Protein AF-A0AAN4U0Z6-F1 (afdb_monomer)

Structure (mmCIF, N/CA/C/O backbone):
data_AF-A0AAN4U0Z6-F1
#
_entry.id   AF-A0AAN4U0Z6-F1
#
loop_
_atom_site.group_PDB
_atom_site.id
_atom_site.type_symbol
_atom_site.label_atom_id
_atom_site.label_alt_id
_atom_site.label_comp_id
_atom_site.label_asym_id
_atom_site.label_entity_id
_atom_site.label_seq_id
_atom_site.pdbx_PDB_ins_code
_atom_site.Cartn_x
_atom_site.Cartn_y
_atom_site.Cartn_z
_atom_site.occupancy
_atom_site.B_iso_or_equiv
_atom_site.auth_seq_id
_atom_site.auth_comp_id
_atom_site.auth_asym_id
_atom_site.auth_atom_id
_atom_site.pdbx_PDB_model_num
ATOM 1 N N . MET A 1 1 ? -1.814 13.759 13.472 1.00 57.03 1 MET A N 1
ATOM 2 C CA . MET A 1 1 ? -1.436 12.543 14.227 1.00 57.03 1 MET A CA 1
ATOM 3 C C . MET A 1 1 ? -2.728 11.912 14.721 1.00 57.03 1 MET A C 1
ATOM 5 O O . MET A 1 1 ? -3.587 12.664 15.172 1.00 57.03 1 MET A O 1
ATOM 9 N N . GLY A 1 2 ? -2.897 10.598 14.562 1.00 64.56 2 GLY A N 1
ATOM 10 C CA . GLY A 1 2 ? -4.079 9.883 15.057 1.00 64.56 2 GLY A CA 1
ATOM 11 C C . GLY A 1 2 ? -4.127 9.801 16.592 1.00 64.56 2 GLY A C 1
ATOM 12 O O . GLY A 1 2 ? -3.166 10.199 17.256 1.00 64.56 2 GLY A O 1
ATOM 13 N N . PRO A 1 3 ? -5.240 9.318 17.169 1.00 73.44 3 PRO A N 1
ATOM 14 C CA . PRO A 1 3 ? -5.340 9.068 18.606 1.00 73.44 3 PRO A CA 1
ATOM 15 C C . PRO A 1 3 ? -4.351 7.982 19.054 1.00 73.44 3 PRO A C 1
ATOM 17 O O . PRO A 1 3 ? -4.085 7.039 18.312 1.00 73.44 3 PRO A O 1
ATOM 20 N N . THR A 1 4 ? -3.838 8.103 20.282 1.00 82.00 4 THR A N 1
ATOM 21 C CA . THR A 1 4 ? -3.070 7.044 20.950 1.00 82.00 4 THR A CA 1
ATOM 22 C C . THR A 1 4 ? -3.897 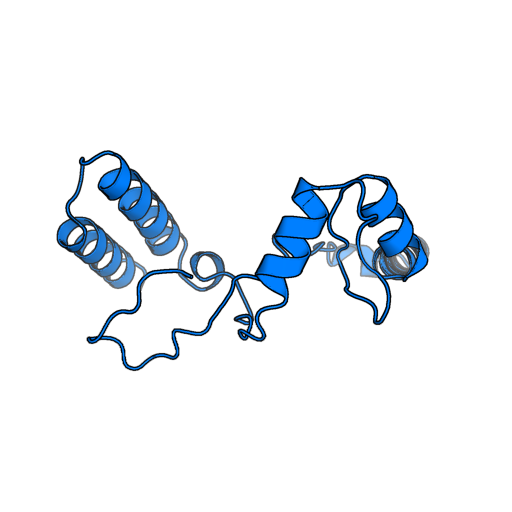6.409 22.064 1.00 82.00 4 THR A C 1
ATOM 24 O O . THR A 1 4 ? -4.575 7.085 22.841 1.00 82.00 4 THR A O 1
ATOM 27 N N . PHE A 1 5 ? -3.835 5.088 22.147 1.00 84.50 5 PHE A N 1
ATOM 28 C CA . PHE A 1 5 ? -4.621 4.245 23.033 1.00 84.50 5 PHE A CA 1
ATOM 29 C C . PHE A 1 5 ? -3.721 3.679 24.134 1.00 84.50 5 PHE A C 1
ATOM 31 O O . PHE A 1 5 ? -2.692 3.062 23.861 1.00 84.50 5 PHE A O 1
ATOM 38 N N . LYS A 1 6 ? -4.074 3.928 25.400 1.00 88.69 6 LYS A N 1
ATOM 39 C CA . LYS A 1 6 ? -3.244 3.552 26.564 1.00 88.69 6 LYS A CA 1
ATOM 40 C C . LYS A 1 6 ? -3.312 2.063 26.911 1.00 88.69 6 LYS A C 1
ATOM 42 O O . LYS A 1 6 ? -2.484 1.574 27.670 1.00 88.69 6 LYS A O 1
ATOM 47 N N . ASP A 1 7 ? -4.319 1.375 26.400 1.00 85.50 7 ASP A N 1
ATOM 48 C CA . ASP A 1 7 ? -4.609 -0.042 26.601 1.00 85.50 7 ASP A CA 1
ATOM 49 C C . ASP A 1 7 ? -3.948 -0.952 25.552 1.00 85.50 7 ASP A C 1
ATOM 51 O O . ASP A 1 7 ? -3.987 -2.174 25.689 1.00 85.50 7 ASP A O 1
ATOM 55 N N . SER A 1 8 ? -3.277 -0.383 24.545 1.00 83.38 8 SER A N 1
ATOM 56 C CA . SER A 1 8 ? -2.503 -1.144 23.563 1.00 83.38 8 SER A CA 1
ATOM 57 C C . SER A 1 8 ? -1.033 -1.273 23.965 1.00 83.38 8 SER A C 1
ATOM 59 O O . SER A 1 8 ? -0.387 -0.306 24.369 1.00 83.38 8 SER A O 1
ATOM 61 N N . LYS A 1 9 ? -0.488 -2.485 23.807 1.00 87.38 9 LYS A N 1
ATOM 62 C CA . LYS A 1 9 ? 0.954 -2.772 23.926 1.00 87.38 9 LYS A CA 1
ATOM 63 C C . LYS A 1 9 ? 1.690 -2.699 22.583 1.00 87.38 9 LYS A C 1
ATOM 65 O O . LYS A 1 9 ? 2.911 -2.827 22.567 1.00 87.38 9 LYS A O 1
ATOM 70 N N . ALA A 1 10 ? 0.959 -2.568 21.475 1.00 85.12 10 ALA A N 1
ATOM 71 C CA . ALA A 1 10 ? 1.543 -2.458 20.145 1.00 85.12 10 ALA A CA 1
ATOM 72 C C . ALA A 1 10 ? 2.105 -1.049 19.922 1.00 85.12 10 ALA A C 1
ATOM 74 O O . ALA A 1 10 ? 1.612 -0.083 20.512 1.00 85.12 10 ALA A O 1
ATOM 75 N N . ASP A 1 11 ? 3.114 -0.933 19.055 1.00 87.12 11 ASP A N 1
ATOM 76 C CA . ASP A 1 11 ? 3.556 0.381 18.598 1.00 87.12 11 ASP A CA 1
ATOM 77 C C . ASP A 1 11 ? 2.423 1.062 17.819 1.00 87.12 11 ASP A C 1
ATOM 79 O O . ASP A 1 11 ? 1.714 0.440 17.028 1.00 87.12 11 ASP A O 1
ATOM 83 N N . GLN A 1 12 ? 2.233 2.346 18.095 1.00 86.94 12 GLN A N 1
ATOM 84 C CA . GLN A 1 12 ? 1.195 3.189 17.511 1.00 86.94 12 GLN A CA 1
ATOM 85 C C . GLN A 1 12 ? 1.792 4.320 16.668 1.00 86.94 12 GLN A C 1
ATOM 87 O O . GLN A 1 12 ? 1.047 5.113 16.096 1.00 86.94 12 GLN A O 1
ATOM 92 N N . LYS A 1 13 ? 3.128 4.398 16.552 1.00 88.25 13 LYS A N 1
ATOM 93 C CA . LYS A 1 13 ? 3.829 5.271 15.600 1.00 88.25 13 LYS A CA 1
ATOM 94 C C . LYS A 1 13 ? 3.911 4.614 14.222 1.00 88.25 13 LYS A C 1
ATOM 96 O O . LYS A 1 13 ? 4.989 4.447 13.653 1.00 88.25 13 LYS A O 1
ATOM 101 N N . LEU A 1 14 ? 2.744 4.229 13.716 1.00 85.94 14 LEU A N 1
ATOM 102 C CA . LEU A 1 14 ? 2.577 3.547 12.444 1.00 85.94 14 LEU A CA 1
ATOM 103 C C . LEU A 1 14 ? 1.750 4.403 11.498 1.00 85.94 14 LEU A C 1
ATOM 105 O O . LEU A 1 14 ? 0.730 4.965 11.890 1.00 85.94 14 LEU A O 1
ATOM 109 N N . ASP A 1 15 ? 2.167 4.427 10.241 1.00 84.88 15 ASP A N 1
ATOM 110 C CA . ASP A 1 15 ? 1.447 5.067 9.154 1.00 84.88 15 ASP A CA 1
ATOM 111 C C . ASP A 1 15 ? 1.264 4.082 8.008 1.00 84.88 15 ASP A C 1
ATOM 113 O O . ASP A 1 15 ? 2.200 3.404 7.586 1.00 84.88 15 ASP A O 1
ATOM 117 N N . MET A 1 16 ? 0.065 4.054 7.436 1.00 81.19 16 MET A N 1
ATOM 118 C CA . MET A 1 16 ? -0.223 3.255 6.251 1.00 81.19 16 MET A CA 1
ATOM 119 C C . MET A 1 16 ? 0.435 3.867 5.006 1.00 81.19 16 MET A C 1
ATOM 121 O O . MET A 1 16 ? -0.201 4.600 4.255 1.00 81.19 16 MET A O 1
ATOM 125 N N . LYS A 1 17 ? 1.716 3.542 4.786 1.00 79.56 17 LYS A N 1
ATOM 126 C CA . LYS A 1 17 ? 2.487 3.863 3.565 1.00 79.56 17 LYS A CA 1
ATOM 127 C C . LYS A 1 17 ? 2.612 2.650 2.635 1.00 79.56 17 LYS A C 1
ATOM 129 O O . LYS A 1 17 ? 3.366 2.680 1.665 1.00 79.56 17 LYS A O 1
ATOM 134 N N . VAL A 1 18 ? 1.895 1.569 2.949 1.00 65.00 18 VAL A N 1
ATOM 135 C CA . VAL A 1 18 ? 1.882 0.334 2.162 1.00 65.00 18 VAL A CA 1
ATOM 136 C C . VAL A 1 18 ? 1.275 0.618 0.792 1.00 65.00 18 VAL A C 1
ATOM 138 O O . VAL A 1 18 ? 0.222 1.258 0.735 1.00 65.00 18 VAL A O 1
ATOM 141 N N . PRO A 1 19 ? 1.873 0.120 -0.304 1.00 62.22 19 PRO A N 1
ATOM 142 C CA . PRO A 1 19 ? 1.236 0.166 -1.611 1.00 62.22 19 PRO A CA 1
ATOM 143 C C . PRO A 1 19 ? -0.151 -0.482 -1.538 1.00 62.22 19 PRO A C 1
ATOM 145 O O . PRO A 1 19 ? -0.278 -1.678 -1.266 1.00 62.22 19 PRO A O 1
ATOM 148 N N . SER A 1 20 ? -1.204 0.299 -1.771 1.00 55.38 20 SER A N 1
ATOM 149 C CA . SER A 1 20 ? -2.542 -0.253 -1.960 1.00 55.38 20 SER A CA 1
ATOM 150 C C . SER A 1 20 ? -2.562 -0.999 -3.295 1.00 55.38 20 SER A C 1
ATOM 152 O O . SER A 1 20 ? -2.285 -0.384 -4.322 1.00 55.38 20 SER A O 1
ATOM 154 N N . ALA A 1 21 ? -2.901 -2.292 -3.283 1.00 66.56 21 ALA A N 1
ATOM 155 C CA . ALA A 1 21 ? -3.026 -3.134 -4.479 1.00 66.56 21 ALA A CA 1
ATOM 156 C C . ALA A 1 21 ? -1.725 -3.260 -5.313 1.00 66.56 21 ALA A C 1
ATOM 158 O O . ALA A 1 21 ? -1.597 -2.630 -6.365 1.00 66.56 21 ALA A O 1
ATOM 159 N N . PRO A 1 22 ? -0.751 -4.095 -4.893 1.00 72.12 22 PRO A N 1
ATOM 160 C CA . PRO A 1 22 ? 0.388 -4.421 -5.750 1.00 72.12 22 PRO A CA 1
ATOM 161 C C . PRO A 1 22 ? -0.083 -5.049 -7.072 1.00 72.12 22 PRO A C 1
ATOM 163 O O . PRO A 1 22 ? -1.067 -5.793 -7.099 1.00 72.12 22 PRO A O 1
ATOM 166 N N . ILE A 1 23 ? 0.635 -4.778 -8.168 1.00 85.44 23 ILE A N 1
ATOM 167 C CA . ILE A 1 23 ? 0.349 -5.399 -9.468 1.00 85.44 23 ILE A CA 1
ATOM 168 C C . ILE A 1 23 ? 0.561 -6.910 -9.341 1.00 85.44 23 ILE A C 1
ATOM 170 O O . ILE A 1 23 ? 1.687 -7.383 -9.185 1.00 85.44 23 ILE A O 1
ATOM 174 N N . ALA A 1 24 ? -0.531 -7.667 -9.426 1.00 87.94 24 ALA A N 1
ATOM 175 C CA . ALA A 1 24 ? -0.491 -9.117 -9.505 1.00 87.94 24 ALA A CA 1
ATOM 176 C C . ALA A 1 24 ? -0.344 -9.550 -10.967 1.00 87.94 24 ALA A C 1
ATOM 178 O O . ALA A 1 24 ? -1.094 -9.115 -11.841 1.00 87.94 24 ALA A O 1
ATOM 179 N N . VAL A 1 25 ? 0.616 -10.433 -11.225 1.00 92.75 25 VAL A N 1
ATOM 180 C CA . VAL A 1 25 ? 0.837 -11.033 -12.543 1.00 92.75 25 VAL A CA 1
ATOM 181 C C . VAL A 1 25 ? 0.346 -12.475 -12.503 1.00 92.75 25 VAL A C 1
ATOM 183 O O . VAL A 1 25 ? 0.700 -13.224 -11.593 1.00 92.75 25 VAL A O 1
ATOM 186 N N . SER A 1 26 ? -0.465 -12.870 -13.488 1.00 94.75 26 SER A N 1
ATOM 187 C CA . SER A 1 26 ? -0.898 -14.265 -13.629 1.00 94.75 26 SER A CA 1
ATOM 188 C C . SER A 1 26 ? 0.312 -15.190 -13.744 1.00 94.75 26 SER A C 1
ATOM 190 O O . SER A 1 26 ? 1.217 -14.929 -14.538 1.00 94.75 26 SER A O 1
ATOM 192 N N . ALA A 1 27 ? 0.297 -16.315 -13.027 1.00 94.06 27 ALA A N 1
ATOM 193 C CA . ALA A 1 27 ? 1.340 -17.334 -13.145 1.00 94.06 27 ALA A CA 1
ATOM 194 C C . ALA A 1 27 ? 1.498 -17.842 -14.592 1.00 94.06 27 ALA A C 1
ATOM 196 O O . ALA A 1 27 ? 2.612 -18.146 -15.017 1.00 94.06 27 ALA A O 1
ATOM 197 N N . SER A 1 28 ? 0.415 -17.830 -15.378 1.00 96.06 28 SER A N 1
ATOM 198 C CA . SER A 1 28 ? 0.420 -18.244 -16.788 1.00 96.06 28 SER A CA 1
ATOM 199 C C . SER A 1 28 ? 1.292 -17.366 -17.691 1.00 96.06 28 SER A C 1
ATOM 201 O O . SER A 1 28 ? 1.629 -17.762 -18.800 1.00 96.06 28 SER A O 1
ATOM 203 N N . VAL A 1 29 ? 1.696 -16.171 -17.241 1.00 96.12 29 VAL A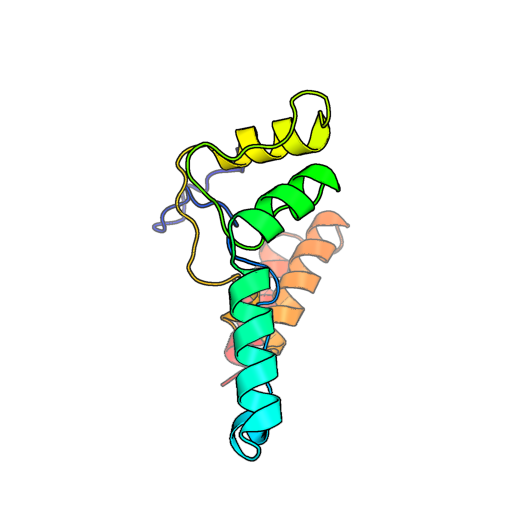 N 1
ATOM 204 C CA . VAL A 1 29 ? 2.681 -15.348 -17.964 1.00 96.12 29 VAL A CA 1
ATOM 205 C C . VAL A 1 29 ? 4.012 -16.085 -18.110 1.00 96.12 29 VAL A C 1
ATOM 207 O O . VAL A 1 29 ? 4.728 -15.863 -19.080 1.00 96.12 29 VAL A O 1
ATOM 210 N N . SER A 1 30 ? 4.341 -16.988 -17.183 1.00 94.12 30 SER A N 1
ATOM 211 C CA . SER A 1 30 ? 5.567 -17.784 -17.265 1.00 94.12 30 SER A CA 1
ATOM 212 C C . SER A 1 30 ? 5.553 -18.847 -18.369 1.00 94.12 30 SER A C 1
ATOM 214 O O . SER A 1 30 ? 6.629 -19.294 -18.762 1.00 94.12 30 SER A O 1
ATOM 216 N N . ASP A 1 31 ? 4.378 -19.179 -18.914 1.00 97.75 31 ASP A N 1
ATOM 217 C CA . ASP A 1 31 ? 4.211 -20.193 -19.962 1.00 97.75 31 ASP A CA 1
ATOM 218 C C . ASP A 1 31 ? 4.622 -19.682 -21.356 1.00 97.75 31 ASP A C 1
ATOM 220 O O . ASP A 1 31 ? 4.751 -20.469 -22.294 1.00 97.75 31 ASP A O 1
ATOM 224 N N . ASN A 1 32 ? 4.825 -18.369 -21.521 1.00 97.81 32 ASN A N 1
ATOM 225 C CA . ASN A 1 32 ? 5.222 -17.753 -22.785 1.00 97.81 32 ASN A CA 1
ATOM 226 C C . ASN A 1 32 ? 6.371 -16.758 -22.568 1.00 97.81 32 ASN A C 1
ATOM 228 O O . ASN A 1 32 ? 6.215 -15.747 -21.882 1.00 97.81 32 ASN A O 1
ATOM 232 N N . GLU A 1 33 ? 7.522 -17.031 -23.181 1.00 97.88 33 GLU A N 1
ATOM 233 C CA . GLU A 1 33 ? 8.745 -16.251 -22.977 1.00 97.88 33 GLU A CA 1
ATOM 234 C C . GLU A 1 33 ? 8.630 -14.798 -23.467 1.00 97.88 33 GLU A C 1
ATOM 236 O O . GLU A 1 33 ? 9.085 -13.888 -22.773 1.00 97.88 33 GLU A O 1
ATOM 241 N N . ASP A 1 34 ? 7.955 -14.550 -24.590 1.00 97.88 34 ASP A N 1
ATOM 242 C CA . ASP A 1 34 ? 7.761 -13.196 -25.121 1.00 97.88 34 ASP A CA 1
ATOM 243 C C . ASP A 1 34 ? 6.861 -12.362 -24.202 1.00 97.88 34 ASP A C 1
ATOM 245 O O . ASP A 1 34 ? 7.184 -11.219 -23.864 1.00 97.88 34 ASP A O 1
ATOM 249 N N . ILE A 1 35 ? 5.754 -12.949 -23.734 1.00 97.44 35 ILE A N 1
ATOM 250 C CA . ILE A 1 35 ? 4.826 -12.289 -22.803 1.00 97.44 35 ILE A CA 1
ATOM 251 C C . ILE A 1 35 ? 5.513 -12.044 -21.460 1.00 97.44 35 ILE A C 1
ATOM 253 O O . ILE A 1 35 ? 5.373 -10.962 -20.880 1.00 97.44 35 ILE A O 1
ATOM 257 N N . LYS A 1 36 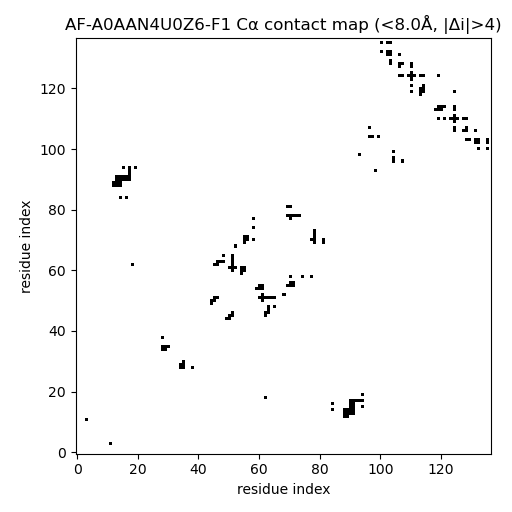? 6.296 -13.010 -20.971 1.00 97.50 36 LYS A N 1
ATOM 258 C CA . LYS A 1 36 ? 7.118 -12.845 -19.773 1.00 97.50 36 LYS A CA 1
ATOM 259 C C . LYS A 1 36 ? 8.070 -11.666 -19.943 1.00 97.50 36 LYS A C 1
ATOM 261 O O . LYS A 1 36 ? 8.023 -10.738 -19.140 1.00 97.50 36 LYS A O 1
ATOM 266 N N . ASN A 1 37 ? 8.876 -11.644 -21.000 1.00 98.00 37 ASN A N 1
ATOM 267 C CA . ASN A 1 37 ? 9.849 -10.579 -21.241 1.00 98.00 37 ASN A CA 1
ATOM 268 C C . ASN A 1 37 ? 9.186 -9.198 -21.343 1.00 98.00 37 ASN A C 1
ATOM 270 O O . ASN A 1 37 ? 9.654 -8.248 -20.712 1.00 98.00 37 ASN A O 1
ATOM 274 N N . ALA A 1 38 ? 8.057 -9.095 -22.049 1.00 97.75 38 ALA A N 1
ATOM 275 C CA . ALA A 1 38 ? 7.273 -7.865 -22.120 1.00 97.75 38 ALA A CA 1
ATOM 276 C C . ALA A 1 38 ? 6.746 -7.429 -20.740 1.00 97.75 38 ALA A C 1
ATOM 278 O O . ALA A 1 38 ? 6.840 -6.254 -20.382 1.00 97.75 38 ALA A O 1
ATOM 279 N N . THR A 1 39 ? 6.261 -8.374 -19.932 1.00 97.31 39 THR A N 1
ATOM 280 C CA . THR A 1 39 ? 5.783 -8.103 -18.568 1.00 97.31 39 THR A CA 1
ATOM 281 C C . THR A 1 39 ? 6.910 -7.579 -17.679 1.00 97.31 39 THR A C 1
ATOM 283 O O . THR A 1 39 ? 6.741 -6.570 -16.999 1.00 97.31 39 THR A O 1
ATOM 286 N N . TYR A 1 40 ? 8.089 -8.206 -17.712 1.00 96.00 40 TYR A N 1
ATOM 287 C CA . TYR A 1 40 ? 9.249 -7.738 -16.949 1.00 96.00 40 TYR A CA 1
ATOM 288 C C . TYR A 1 40 ? 9.747 -6.370 -17.427 1.00 96.00 40 TYR A C 1
ATOM 290 O O . TYR A 1 40 ? 10.124 -5.543 -16.598 1.00 96.00 40 TYR A O 1
ATOM 298 N N . ALA A 1 41 ? 9.726 -6.101 -18.736 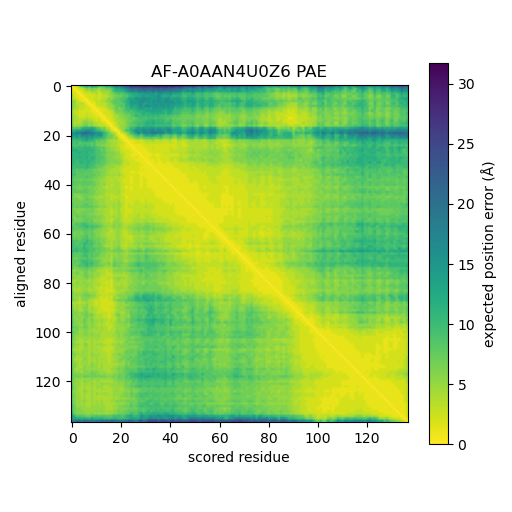1.00 97.75 41 ALA A N 1
ATOM 299 C CA . ALA A 1 41 ? 10.075 -4.790 -19.277 1.00 97.75 41 ALA A CA 1
ATOM 300 C C . ALA A 1 41 ? 9.116 -3.701 -18.771 1.00 97.75 41 ALA A C 1
ATOM 302 O O . ALA A 1 41 ? 9.568 -2.652 -18.309 1.00 97.75 41 ALA A O 1
ATOM 303 N N . PHE A 1 42 ? 7.809 -3.979 -18.778 1.00 96.62 42 PHE A N 1
ATOM 304 C CA . PHE A 1 42 ? 6.802 -3.087 -18.211 1.00 96.62 42 PHE A CA 1
ATOM 305 C C . PHE A 1 42 ? 7.022 -2.855 -16.713 1.00 96.62 42 PHE A C 1
ATOM 307 O O . PHE A 1 42 ? 7.103 -1.705 -16.293 1.00 96.62 42 PHE A O 1
ATOM 314 N N . LEU A 1 43 ? 7.174 -3.914 -15.908 1.00 95.31 43 LEU A N 1
ATOM 315 C CA . LEU A 1 43 ? 7.382 -3.784 -14.461 1.00 95.31 43 LEU A CA 1
ATOM 316 C C . LEU A 1 43 ? 8.664 -3.009 -14.141 1.00 95.31 43 LEU A C 1
ATOM 318 O O . LEU A 1 43 ? 8.663 -2.154 -13.260 1.00 95.31 43 LEU A O 1
ATOM 322 N N . LYS A 1 44 ? 9.748 -3.252 -14.889 1.00 95.81 44 LYS A N 1
ATOM 323 C CA . LYS A 1 44 ? 11.002 -2.504 -14.748 1.00 95.81 44 LYS A CA 1
ATOM 324 C C . LYS A 1 44 ? 10.797 -1.012 -14.997 1.00 95.81 44 LYS A C 1
ATOM 326 O O . LYS A 1 44 ? 11.365 -0.208 -14.267 1.00 95.81 44 LYS A O 1
ATOM 331 N N . PHE A 1 45 ? 10.013 -0.646 -16.010 1.00 96.38 45 PHE A N 1
ATOM 332 C CA . PHE A 1 45 ? 9.663 0.750 -16.256 1.00 96.38 45 PHE A CA 1
ATOM 333 C C . PHE A 1 45 ? 8.748 1.301 -15.159 1.00 96.38 45 PHE A C 1
ATOM 335 O O . PHE A 1 45 ? 9.046 2.354 -14.611 1.00 96.38 45 PHE A O 1
ATOM 342 N N . TYR A 1 46 ? 7.679 0.594 -14.798 1.00 94.38 46 TYR A N 1
ATOM 343 C CA . TYR A 1 46 ? 6.707 1.028 -13.792 1.00 94.38 46 TYR A CA 1
ATOM 344 C C . TYR A 1 46 ? 7.359 1.336 -12.432 1.00 94.38 46 TYR A C 1
ATOM 346 O O . TYR A 1 46 ? 7.020 2.329 -11.794 1.00 94.38 46 TYR A O 1
ATOM 354 N N . TYR A 1 47 ? 8.350 0.532 -12.034 1.00 93.06 47 TYR A N 1
ATOM 355 C CA . TYR A 1 47 ? 9.172 0.731 -10.835 1.00 93.06 47 TYR A CA 1
ATOM 356 C C . TYR A 1 47 ? 10.511 1.424 -11.132 1.00 93.06 47 TYR A C 1
ATOM 358 O O . TYR A 1 47 ? 11.516 1.126 -10.487 1.00 93.06 47 TYR A O 1
ATOM 366 N N . SER A 1 48 ? 10.568 2.290 -12.144 1.00 95.25 48 SER A N 1
ATOM 367 C CA . SER A 1 48 ? 11.744 3.114 -12.443 1.00 95.25 48 SER A CA 1
ATOM 368 C C . SER A 1 48 ? 11.582 4.537 -11.914 1.00 95.25 48 SER A C 1
ATOM 370 O O . SER A 1 48 ? 10.472 5.008 -11.654 1.00 95.25 48 SER A O 1
ATOM 372 N N . LYS A 1 49 ? 12.706 5.256 -11.812 1.00 95.75 49 LYS A N 1
ATOM 373 C CA . LYS A 1 49 ? 12.700 6.678 -11.462 1.00 95.75 49 LYS A CA 1
ATOM 374 C C . LYS A 1 49 ? 11.935 7.511 -12.497 1.00 95.75 49 LYS A C 1
ATOM 376 O O . LYS A 1 49 ? 11.166 8.378 -12.103 1.00 95.75 49 LYS A O 1
ATOM 381 N N . ASP A 1 50 ? 12.071 7.192 -13.781 1.00 96.00 50 ASP A N 1
ATOM 382 C CA . ASP A 1 50 ? 11.388 7.893 -14.875 1.00 96.00 50 ASP A CA 1
ATOM 383 C C . ASP A 1 50 ? 9.860 7.788 -14.740 1.00 96.00 50 ASP A C 1
ATOM 385 O O . ASP A 1 50 ? 9.144 8.783 -14.844 1.00 96.00 50 ASP A O 1
ATOM 389 N N . ALA A 1 51 ? 9.335 6.596 -14.432 1.00 95.00 51 ALA A N 1
ATOM 390 C CA . ALA A 1 51 ? 7.905 6.427 -14.166 1.00 95.00 51 ALA A CA 1
ATOM 391 C C . ALA A 1 51 ? 7.460 7.150 -12.885 1.00 95.00 51 ALA A C 1
ATOM 393 O O . ALA A 1 51 ? 6.336 7.659 -12.822 1.00 95.00 51 ALA A O 1
ATOM 394 N N . ALA A 1 52 ? 8.327 7.239 -11.873 1.00 93.81 52 ALA A N 1
ATOM 395 C CA . ALA A 1 52 ? 8.028 7.989 -10.662 1.00 93.81 52 ALA A CA 1
ATOM 396 C C . ALA A 1 52 ? 7.982 9.509 -10.902 1.00 93.81 52 ALA A C 1
ATOM 398 O O . ALA A 1 52 ? 7.084 10.181 -10.395 1.00 93.81 52 ALA A O 1
ATOM 399 N N . GLU A 1 53 ? 8.890 10.042 -11.722 1.00 94.62 53 GLU A N 1
ATOM 400 C CA . GLU A 1 53 ? 8.880 11.436 -12.179 1.00 94.62 53 GLU A CA 1
ATOM 401 C C . GLU A 1 53 ? 7.605 11.747 -12.975 1.00 94.62 53 GLU A C 1
ATOM 403 O O . GLU A 1 53 ? 6.930 12.741 -12.700 1.00 94.62 53 GLU A O 1
ATOM 408 N N . LEU A 1 54 ? 7.214 10.855 -13.893 1.00 94.94 54 LEU A N 1
ATOM 409 C CA . LEU A 1 54 ? 5.951 10.963 -14.628 1.00 94.94 54 LEU A CA 1
ATOM 410 C C . LEU A 1 54 ? 4.731 10.935 -13.700 1.00 94.94 54 LEU A C 1
ATOM 412 O O . LEU A 1 54 ? 3.780 11.684 -13.919 1.00 94.94 54 LEU A O 1
ATOM 416 N N . SER A 1 55 ? 4.749 10.091 -12.666 1.00 93.12 55 SER A N 1
ATOM 417 C CA . SER A 1 55 ? 3.657 9.999 -11.690 1.00 93.12 55 SER A CA 1
ATOM 418 C C . SER A 1 55 ? 3.498 11.319 -10.937 1.00 93.12 55 SER A C 1
ATOM 420 O O . SER A 1 55 ? 2.409 11.896 -10.948 1.00 93.12 55 SER A O 1
ATOM 422 N N . TYR A 1 56 ? 4.592 11.861 -10.385 1.00 92.06 56 TYR A N 1
ATOM 423 C CA . TYR A 1 56 ? 4.567 13.169 -9.731 1.00 92.06 56 TYR A CA 1
ATOM 424 C C . TYR A 1 56 ? 4.116 14.269 -10.688 1.00 92.06 56 TYR A C 1
ATOM 426 O O . TYR A 1 56 ? 3.232 15.035 -10.327 1.00 92.06 56 TYR A O 1
ATOM 434 N N . GLY A 1 57 ? 4.613 14.304 -11.927 1.00 91.50 57 GLY A N 1
ATOM 435 C CA . GLY A 1 57 ? 4.175 15.279 -12.935 1.00 91.50 57 GLY A CA 1
ATOM 436 C C . GLY A 1 57 ? 2.664 15.260 -13.209 1.00 91.50 57 GLY A C 1
ATOM 437 O O . GLY A 1 57 ? 2.084 16.294 -13.531 1.00 91.50 57 GLY A O 1
ATOM 438 N N . ASN A 1 58 ? 2.007 14.114 -13.008 1.00 90.25 58 ASN A N 1
ATOM 439 C CA . ASN A 1 58 ? 0.559 13.940 -13.154 1.00 90.25 58 ASN A CA 1
ATOM 440 C C . ASN A 1 58 ? -0.211 13.986 -11.820 1.00 90.25 58 ASN A C 1
ATOM 442 O O . ASN A 1 58 ? -1.382 13.618 -11.767 1.00 90.25 58 ASN A O 1
ATOM 446 N N . SER A 1 59 ? 0.414 14.466 -10.741 1.00 89.25 59 SER A N 1
ATOM 447 C CA . SER A 1 59 ? -0.165 14.529 -9.389 1.00 89.25 59 SER A CA 1
ATOM 448 C C . SER A 1 59 ? -0.566 13.159 -8.814 1.00 89.25 59 SER A C 1
ATOM 450 O O . SER A 1 59 ? -1.533 13.053 -8.061 1.00 89.25 59 SER A O 1
ATOM 452 N N . MET A 1 60 ? 0.171 12.101 -9.164 1.00 88.69 60 MET A N 1
ATOM 453 C CA . MET A 1 60 ? -0.026 10.737 -8.669 1.00 88.69 60 MET A CA 1
ATOM 454 C C . MET A 1 60 ? 1.176 10.267 -7.855 1.00 88.69 60 MET A C 1
ATOM 456 O O . MET A 1 60 ? 2.321 10.430 -8.276 1.00 88.69 60 MET A O 1
ATOM 460 N N . PHE A 1 61 ? 0.933 9.652 -6.695 1.00 88.00 61 PHE A N 1
ATOM 461 C CA . PHE A 1 61 ? 2.022 9.066 -5.916 1.00 88.00 61 PHE A CA 1
ATOM 462 C C . PHE A 1 61 ? 2.635 7.886 -6.678 1.00 88.00 61 PHE A C 1
ATOM 464 O O . PHE A 1 61 ? 1.892 7.020 -7.148 1.00 88.00 61 PHE A O 1
ATOM 471 N N . PRO A 1 62 ? 3.970 7.840 -6.821 1.00 89.25 62 PRO A N 1
ATOM 472 C CA . PRO A 1 62 ? 4.625 6.748 -7.517 1.00 89.25 62 PRO A CA 1
ATOM 473 C C . PRO A 1 62 ? 4.559 5.456 -6.702 1.00 89.25 62 PRO A C 1
ATOM 475 O O . PRO A 1 62 ? 4.513 5.475 -5.473 1.00 89.25 62 PRO A O 1
ATOM 478 N N . ALA A 1 63 ? 4.651 4.318 -7.388 1.00 86.25 63 ALA A N 1
ATOM 479 C CA . ALA A 1 63 ? 4.716 3.009 -6.738 1.00 86.25 63 ALA A CA 1
ATOM 480 C C . ALA A 1 63 ? 6.036 2.771 -5.975 1.00 86.25 63 ALA A C 1
ATOM 482 O O . ALA A 1 63 ? 6.159 1.812 -5.215 1.00 86.25 63 ALA A O 1
ATOM 483 N N . THR A 1 64 ? 7.053 3.606 -6.200 1.00 85.44 64 THR A N 1
ATOM 484 C CA . THR A 1 64 ? 8.357 3.535 -5.533 1.00 85.44 64 THR A CA 1
ATOM 485 C C . THR A 1 64 ? 8.876 4.936 -5.244 1.00 85.44 64 THR A C 1
ATOM 487 O O . THR A 1 64 ? 8.804 5.827 -6.090 1.00 85.44 64 THR A O 1
ATOM 490 N N . SER A 1 65 ? 9.424 5.118 -4.046 1.00 84.94 65 SER A N 1
ATOM 491 C CA . SER A 1 65 ? 10.059 6.366 -3.625 1.00 84.94 65 SER A CA 1
ATOM 492 C C . SER A 1 65 ? 11.537 6.382 -4.011 1.00 84.94 65 SER A C 1
ATOM 494 O O . SER A 1 65 ? 12.242 5.390 -3.832 1.00 84.94 65 SER A O 1
ATOM 496 N N . TYR A 1 66 ? 12.025 7.534 -4.472 1.00 88.88 66 TYR A N 1
ATOM 497 C CA . TYR A 1 66 ? 13.435 7.756 -4.795 1.00 88.88 66 TYR A CA 1
ATOM 498 C C . TYR A 1 66 ? 13.977 8.945 -4.011 1.00 88.88 66 TYR A C 1
ATOM 500 O O . TYR A 1 66 ? 13.311 9.970 -3.876 1.00 88.88 66 TYR A O 1
ATOM 508 N N . VAL A 1 67 ? 15.211 8.824 -3.517 1.00 87.56 67 VAL A N 1
ATOM 509 C CA . VAL A 1 67 ? 15.894 9.924 -2.824 1.00 87.56 67 VAL A CA 1
ATOM 510 C C . VAL A 1 67 ? 15.986 11.136 -3.752 1.00 87.56 67 VAL A C 1
ATOM 512 O O . VAL A 1 67 ? 16.424 11.021 -4.897 1.00 87.56 67 VAL A O 1
ATOM 515 N N . GLY A 1 68 ? 15.576 12.299 -3.242 1.00 88.56 68 GLY A N 1
ATOM 516 C CA . GLY A 1 68 ? 15.595 13.561 -3.981 1.00 88.56 68 GLY A CA 1
ATOM 517 C C . GLY A 1 68 ? 14.470 13.724 -5.006 1.00 88.56 68 GLY A C 1
ATOM 518 O O . GLY A 1 68 ? 14.489 14.704 -5.744 1.00 88.56 68 GLY A O 1
ATOM 519 N N . LEU A 1 69 ? 13.506 12.798 -5.063 1.00 90.94 69 LEU A N 1
ATOM 520 C CA . LEU A 1 69 ? 12.323 12.922 -5.907 1.00 90.94 69 LEU A CA 1
ATOM 521 C C . LEU A 1 69 ? 11.086 13.227 -5.053 1.00 90.94 69 LEU A C 1
ATOM 523 O O . LEU A 1 69 ? 10.639 12.390 -4.269 1.00 90.94 69 LEU A O 1
ATOM 527 N N . THR A 1 70 ? 10.530 14.422 -5.230 1.00 90.25 70 THR A N 1
ATOM 528 C CA . THR A 1 70 ? 9.373 14.940 -4.487 1.00 90.25 70 THR A CA 1
ATOM 529 C C . THR A 1 70 ? 8.372 15.600 -5.443 1.00 90.25 70 THR A C 1
ATOM 531 O O . THR A 1 70 ? 8.780 16.012 -6.532 1.00 90.25 70 THR A O 1
ATOM 534 N N . PRO A 1 71 ? 7.091 15.755 -5.052 1.00 90.94 71 PRO A N 1
ATOM 535 C CA . PRO A 1 71 ? 6.131 16.562 -5.808 1.00 90.94 71 PRO A CA 1
ATOM 536 C C . PRO A 1 71 ? 6.633 17.992 -6.050 1.00 90.94 71 PRO A C 1
ATOM 538 O O . PRO A 1 71 ? 7.379 18.537 -5.229 1.00 90.94 71 PRO A O 1
ATOM 541 N N . ASP A 1 72 ? 6.168 18.627 -7.128 1.00 90.56 72 ASP A N 1
ATOM 542 C CA . ASP A 1 72 ? 6.377 20.064 -7.336 1.00 90.56 72 ASP A CA 1
ATOM 543 C C . ASP A 1 72 ? 5.633 20.846 -6.240 1.00 90.56 72 ASP A C 1
ATOM 545 O O . ASP A 1 72 ? 4.513 20.498 -5.869 1.00 90.56 72 ASP A O 1
ATOM 549 N N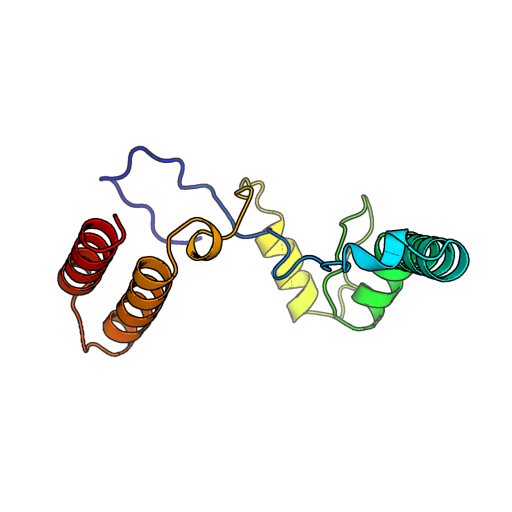 . SER A 1 73 ? 6.225 21.922 -5.717 1.00 88.00 73 SER A N 1
ATOM 550 C CA . SER A 1 73 ? 5.631 22.716 -4.631 1.00 88.00 73 SER A CA 1
ATOM 551 C C . SER A 1 73 ? 4.315 23.411 -5.006 1.00 88.00 73 SER A C 1
ATOM 553 O O . SER A 1 73 ? 3.571 23.839 -4.123 1.00 88.00 73 SER A O 1
ATOM 555 N N . LYS A 1 74 ? 3.995 23.512 -6.302 1.00 92.56 74 LYS A N 1
ATOM 556 C CA . LYS A 1 74 ? 2.701 23.994 -6.811 1.00 92.56 74 LYS A CA 1
ATOM 557 C C . LYS A 1 74 ? 1.601 22.938 -6.708 1.00 92.56 74 LYS A C 1
ATOM 559 O O . LYS A 1 74 ? 0.422 23.278 -6.796 1.00 92.56 74 LYS A O 1
ATOM 564 N N . GLN A 1 75 ? 1.950 21.669 -6.505 1.00 92.81 75 GLN A N 1
ATOM 565 C CA . GLN A 1 75 ? 1.000 20.582 -6.269 1.00 92.81 75 GLN A CA 1
ATOM 566 C C . GLN A 1 75 ? 0.627 20.529 -4.786 1.00 92.81 75 GLN A C 1
ATOM 568 O O . GLN A 1 75 ? 0.856 19.530 -4.111 1.00 92.81 75 GLN A O 1
ATOM 573 N N . TYR A 1 76 ? 0.035 21.612 -4.275 1.00 92.25 76 TYR A N 1
ATOM 574 C CA . TYR A 1 76 ? -0.121 21.868 -2.839 1.00 92.25 76 TYR A CA 1
ATOM 575 C C . TYR A 1 76 ? -0.659 20.682 -2.028 1.00 92.25 76 TYR A C 1
ATOM 577 O O . TYR A 1 76 ? -0.088 20.334 -0.998 1.00 92.25 76 TYR A O 1
ATOM 585 N N . SER A 1 77 ? -1.731 20.029 -2.490 1.00 91.25 77 SER A N 1
ATOM 586 C CA . SER A 1 77 ? -2.310 18.868 -1.797 1.00 91.25 77 SER A CA 1
ATOM 587 C C . SER A 1 77 ? -1.360 17.670 -1.770 1.00 91.25 77 SER A C 1
ATOM 589 O O . SER A 1 77 ? -1.287 16.961 -0.770 1.00 91.25 77 SER A O 1
ATOM 591 N N . MET A 1 78 ? -0.614 17.458 -2.853 1.00 90.06 78 MET A N 1
ATOM 592 C CA . MET A 1 78 ? 0.336 16.361 -2.966 1.00 90.06 78 MET A CA 1
ATOM 593 C C . MET A 1 78 ? 1.588 16.617 -2.128 1.00 90.06 78 MET A C 1
ATOM 595 O O . MET A 1 78 ? 2.030 15.714 -1.425 1.00 90.06 78 MET A O 1
ATOM 599 N N . SER A 1 79 ? 2.120 17.843 -2.145 1.00 89.88 79 SER A N 1
ATOM 600 C CA . SER A 1 79 ? 3.233 18.250 -1.281 1.00 89.88 79 SER A CA 1
ATOM 601 C C . SER A 1 79 ? 2.852 18.116 0.194 1.00 89.88 79 SER A C 1
ATOM 603 O O . SER A 1 79 ? 3.573 17.478 0.949 1.00 89.88 79 SER A O 1
ATOM 605 N N . ALA A 1 80 ? 1.669 18.603 0.590 1.00 91.12 80 ALA A N 1
ATOM 606 C CA . ALA A 1 80 ? 1.186 18.477 1.965 1.00 91.12 80 ALA A CA 1
ATOM 607 C C . ALA A 1 80 ? 1.028 17.011 2.402 1.00 91.12 80 ALA A C 1
ATOM 609 O O . ALA A 1 80 ? 1.340 16.661 3.540 1.00 91.12 80 ALA A O 1
ATOM 610 N N . MET A 1 81 ? 0.564 16.137 1.503 1.00 89.00 81 MET A N 1
ATOM 611 C CA . MET A 1 81 ? 0.465 14.706 1.781 1.00 89.00 81 MET A CA 1
ATOM 612 C C . MET A 1 81 ? 1.848 14.038 1.853 1.00 89.00 81 MET A C 1
ATOM 614 O O . MET A 1 81 ? 2.078 13.244 2.760 1.00 89.00 81 MET A O 1
ATOM 618 N N . ALA A 1 82 ? 2.789 14.389 0.972 1.00 86.94 82 ALA A N 1
ATOM 619 C CA . ALA A 1 82 ? 4.169 13.901 1.035 1.00 86.94 82 ALA A CA 1
ATOM 620 C C . ALA A 1 82 ? 4.868 14.319 2.343 1.00 86.94 82 ALA A C 1
ATOM 622 O O . ALA A 1 82 ? 5.528 13.493 2.978 1.00 86.94 82 ALA A O 1
ATOM 623 N N . ASP A 1 83 ? 4.659 15.558 2.791 1.00 87.56 83 ASP A N 1
ATOM 624 C CA . ASP A 1 83 ? 5.173 16.062 4.067 1.00 87.56 83 ASP A CA 1
ATOM 625 C C . ASP A 1 83 ? 4.554 15.309 5.252 1.00 87.56 83 ASP A C 1
ATOM 627 O O . ASP A 1 83 ? 5.269 14.857 6.148 1.00 87.56 83 ASP A O 1
ATOM 631 N N . ALA A 1 84 ? 3.232 15.099 5.238 1.00 86.62 84 ALA A N 1
ATOM 632 C CA . ALA A 1 84 ? 2.533 14.355 6.285 1.00 86.62 84 ALA A CA 1
ATOM 633 C C . ALA A 1 84 ? 3.035 12.905 6.411 1.00 86.62 84 ALA A C 1
ATOM 635 O O . ALA A 1 84 ? 3.185 12.402 7.526 1.00 86.62 84 ALA A O 1
ATOM 636 N N . LEU A 1 85 ? 3.340 12.258 5.281 1.00 84.75 85 LEU A N 1
ATOM 637 C CA . LEU A 1 85 ? 3.894 10.902 5.225 1.00 84.75 85 LEU A CA 1
ATOM 638 C C . LEU A 1 85 ? 5.400 10.854 5.564 1.00 84.75 85 LEU A C 1
ATOM 640 O O . LEU A 1 85 ? 5.937 9.780 5.834 1.00 84.75 85 LEU A O 1
ATOM 644 N N . SER A 1 86 ? 6.094 11.993 5.614 1.00 84.19 86 SER A N 1
ATOM 645 C CA . SER A 1 86 ? 7.532 12.086 5.931 1.00 84.19 86 SER A CA 1
ATOM 646 C C . SER A 1 86 ? 7.826 12.217 7.434 1.00 84.19 86 SER A C 1
ATOM 648 O O . SER A 1 86 ? 8.916 12.608 7.841 1.00 84.19 86 SER A O 1
ATOM 650 N N . ASN A 1 87 ? 6.872 11.850 8.288 1.00 85.94 87 ASN A N 1
ATOM 651 C CA . ASN A 1 87 ? 6.936 11.993 9.748 1.00 85.94 87 ASN A CA 1
ATOM 652 C C . ASN A 1 87 ? 7.842 10.983 10.492 1.00 85.94 87 ASN A C 1
ATOM 654 O O . ASN A 1 87 ? 7.876 10.984 11.723 1.00 85.94 87 ASN A O 1
ATOM 658 N N . GLY A 1 88 ? 8.540 10.099 9.773 1.00 86.62 88 GLY A N 1
ATOM 659 C CA . GLY A 1 88 ? 9.407 9.066 10.351 1.00 86.62 88 GLY A CA 1
ATOM 660 C C . GLY A 1 88 ? 8.685 7.866 10.977 1.00 86.62 88 GLY A C 1
ATOM 661 O O . GLY A 1 88 ? 9.350 7.025 11.571 1.00 86.62 88 GLY A O 1
ATOM 662 N N . TYR A 1 89 ? 7.356 7.769 10.861 1.00 88.19 89 TYR A N 1
ATOM 663 C CA . TYR A 1 89 ? 6.594 6.616 11.353 1.00 88.19 89 TYR A CA 1
ATOM 664 C C . TYR A 1 89 ? 6.853 5.404 10.463 1.00 88.19 89 TYR A C 1
ATOM 666 O O . TYR A 1 89 ? 6.961 5.541 9.235 1.00 88.19 89 TYR A O 1
ATOM 674 N N . GLU A 1 90 ? 6.940 4.228 11.077 1.00 86.69 90 GLU A N 1
ATOM 675 C CA . GLU A 1 90 ? 7.104 2.984 10.336 1.00 86.69 90 GLU A CA 1
ATOM 676 C C . GLU A 1 90 ? 5.824 2.644 9.572 1.00 86.69 90 GLU A C 1
ATOM 678 O O . GLU A 1 90 ? 4.716 3.025 9.955 1.00 86.69 90 GLU A O 1
ATOM 683 N N . SER A 1 91 ? 5.983 1.921 8.467 1.00 85.12 91 SER A N 1
ATOM 684 C CA . SER A 1 91 ? 4.852 1.360 7.737 1.00 85.12 91 SER A CA 1
ATOM 685 C C . SER A 1 91 ? 4.723 -0.120 8.071 1.00 85.12 91 SER A C 1
ATOM 687 O O . SER A 1 91 ? 5.736 -0.823 8.026 1.00 85.12 91 SER A O 1
ATOM 689 N N . PRO A 1 92 ? 3.510 -0.634 8.345 1.00 83.81 92 PRO A N 1
ATOM 690 C CA . PRO A 1 92 ? 3.304 -2.075 8.426 1.00 83.81 92 PRO A CA 1
ATOM 691 C C . PRO A 1 92 ? 3.608 -2.737 7.072 1.00 83.81 92 PRO A C 1
ATOM 693 O O . PRO A 1 92 ? 3.695 -2.065 6.048 1.00 83.81 92 PRO A O 1
ATOM 696 N N . VAL A 1 93 ? 3.769 -4.062 7.052 1.00 81.50 93 VAL A N 1
ATOM 697 C CA . VAL A 1 93 ? 4.077 -4.818 5.817 1.00 81.50 93 VAL A CA 1
ATOM 698 C C . VAL A 1 93 ? 2.858 -4.938 4.894 1.00 81.50 93 VAL A C 1
ATOM 700 O O . VAL A 1 93 ? 2.999 -4.979 3.675 1.00 81.50 93 VAL A O 1
ATOM 703 N N . ALA A 1 94 ? 1.659 -4.993 5.470 1.00 81.56 94 ALA A N 1
ATOM 704 C CA . ALA A 1 94 ? 0.399 -5.127 4.753 1.00 81.56 94 ALA A CA 1
ATOM 705 C C . ALA A 1 94 ? -0.686 -4.298 5.445 1.00 81.56 94 ALA A C 1
ATOM 707 O O . ALA A 1 94 ? -0.600 -4.026 6.646 1.00 81.56 94 ALA A O 1
ATOM 708 N N . ALA A 1 95 ? -1.708 -3.907 4.686 1.00 82.56 95 ALA A N 1
ATOM 709 C CA . ALA A 1 95 ? -2.885 -3.273 5.258 1.00 82.56 95 ALA A CA 1
ATOM 710 C C . ALA A 1 95 ? -3.641 -4.271 6.163 1.00 82.56 95 ALA A C 1
ATOM 712 O O . ALA A 1 95 ? -3.757 -5.439 5.786 1.00 82.56 95 ALA A O 1
ATOM 713 N N . PRO A 1 96 ? -4.126 -3.865 7.354 1.00 79.50 96 PRO A N 1
ATOM 714 C CA . PRO A 1 96 ? -4.739 -4.784 8.322 1.00 79.50 96 PRO A CA 1
ATOM 715 C C . PRO A 1 96 ? -5.950 -5.559 7.793 1.00 79.50 96 PRO A C 1
ATOM 717 O O . PRO A 1 96 ? -6.220 -6.673 8.224 1.00 79.50 96 PRO A O 1
ATOM 720 N N . ASP A 1 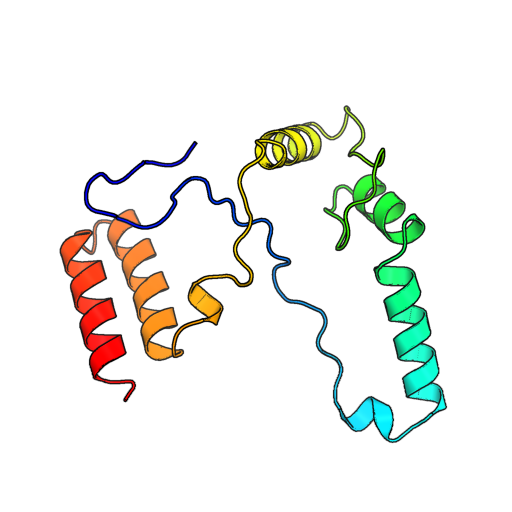97 ? -6.680 -4.982 6.846 1.00 84.00 97 ASP A N 1
ATOM 721 C CA . ASP A 1 97 ? -7.823 -5.610 6.195 1.00 84.00 97 ASP A CA 1
ATOM 722 C C . ASP A 1 97 ? -7.403 -6.781 5.282 1.00 84.00 97 ASP A C 1
ATOM 724 O O . ASP A 1 97 ? -8.183 -7.706 5.077 1.00 84.00 97 ASP A O 1
ATOM 728 N N . LEU A 1 98 ? -6.153 -6.787 4.800 1.00 83.50 98 LEU A N 1
ATOM 729 C CA . LEU A 1 98 ? -5.576 -7.848 3.967 1.00 83.50 98 LEU A CA 1
ATOM 730 C C . LEU A 1 98 ? -4.946 -8.991 4.777 1.00 83.50 98 LEU A C 1
ATOM 732 O O . LEU A 1 98 ? -4.550 -10.000 4.195 1.00 83.50 98 LEU A O 1
ATOM 736 N N . THR A 1 99 ? -4.799 -8.843 6.096 1.00 86.44 99 THR A N 1
ATOM 737 C CA . THR A 1 99 ? -4.135 -9.844 6.954 1.00 86.44 99 THR A CA 1
ATOM 738 C C . THR A 1 99 ? -5.109 -10.725 7.731 1.00 86.44 99 THR A C 1
ATOM 740 O O . THR A 1 99 ? -4.681 -11.638 8.438 1.00 86.44 99 THR A O 1
ATOM 743 N N . VAL A 1 100 ? -6.414 -10.478 7.599 1.00 89.06 100 VAL A N 1
ATOM 744 C CA . VAL A 1 100 ? -7.478 -11.185 8.320 1.00 89.06 100 VAL A CA 1
ATOM 745 C C . VAL A 1 100 ? -8.394 -11.950 7.354 1.00 89.06 100 VAL A C 1
ATOM 747 O O . VAL A 1 100 ? -8.466 -11.607 6.174 1.00 89.06 100 VAL A O 1
ATOM 750 N N . PRO A 1 101 ? -9.125 -12.984 7.817 1.00 92.88 101 PRO A N 1
ATOM 751 C CA . PRO A 1 101 ? -10.137 -13.650 6.998 1.00 92.88 101 PRO A CA 1
ATOM 752 C C . PRO A 1 101 ? -11.188 -12.668 6.465 1.00 92.88 101 PRO A C 1
ATOM 754 O O . PRO A 1 101 ? -11.550 -11.712 7.152 1.00 92.88 101 PRO A O 1
ATOM 757 N N . SER A 1 102 ? -11.752 -12.935 5.283 1.00 92.31 102 SER A N 1
ATOM 758 C CA . SER A 1 102 ? -12.708 -12.025 4.629 1.00 92.31 102 SER A CA 1
ATOM 759 C C . SER A 1 102 ? -13.928 -11.682 5.491 1.00 92.31 102 SER A C 1
ATOM 761 O O . SER A 1 102 ? -14.417 -10.558 5.429 1.00 92.31 102 SER A O 1
ATOM 763 N N . ALA A 1 103 ? -14.401 -12.603 6.337 1.00 93.38 103 ALA A N 1
ATOM 764 C CA . ALA A 1 103 ? -15.496 -12.322 7.269 1.00 93.38 103 ALA A CA 1
ATOM 765 C C . ALA A 1 103 ? -15.101 -11.277 8.332 1.00 93.38 103 ALA A C 1
ATOM 767 O O . ALA A 1 103 ? -15.875 -10.374 8.648 1.00 93.38 103 ALA A O 1
ATOM 768 N N . VAL A 1 104 ? -13.868 -11.352 8.841 1.00 94.69 104 VAL A N 1
ATOM 769 C CA . VAL A 1 104 ? -13.315 -10.362 9.778 1.00 94.69 104 VAL A CA 1
ATOM 770 C C . VAL A 1 104 ? -13.088 -9.030 9.068 1.00 94.69 104 VAL A C 1
ATOM 772 O O . VAL A 1 104 ? -13.426 -7.986 9.617 1.00 94.69 104 VAL A O 1
ATOM 775 N N . GLN A 1 105 ? -12.587 -9.055 7.829 1.00 93.69 105 GLN A N 1
ATOM 776 C CA . GLN A 1 105 ? -12.417 -7.862 6.995 1.00 93.69 105 GLN A CA 1
ATOM 777 C C . GLN A 1 105 ? -13.749 -7.124 6.785 1.00 93.69 105 GLN A C 1
ATOM 779 O O . GLN A 1 105 ? -13.832 -5.910 6.964 1.00 93.69 105 GLN A O 1
ATOM 784 N N . GLN A 1 106 ? -14.812 -7.855 6.444 1.00 93.19 106 GLN A N 1
ATOM 785 C CA . GLN A 1 106 ? -16.153 -7.291 6.294 1.00 93.19 106 GLN A CA 1
ATOM 786 C C . GLN A 1 106 ? -16.646 -6.670 7.604 1.00 93.19 106 GLN A C 1
ATOM 788 O O . GLN A 1 106 ? -17.127 -5.537 7.596 1.00 93.19 106 GLN A O 1
ATOM 793 N N . SER A 1 107 ? -16.470 -7.370 8.731 1.00 95.50 107 SER A N 1
ATOM 794 C CA . SER A 1 107 ? -16.853 -6.846 10.044 1.00 95.50 107 SER A CA 1
ATOM 795 C C . SER A 1 107 ? -16.029 -5.627 10.469 1.00 95.50 107 SER A C 1
ATOM 797 O O . SER A 1 107 ? -16.562 -4.768 11.167 1.00 95.50 107 SER A O 1
ATOM 799 N N . LEU A 1 108 ? -14.758 -5.529 10.064 1.00 93.81 108 LEU A N 1
ATOM 800 C CA . LEU A 1 108 ? -13.920 -4.352 10.298 1.00 93.81 108 LEU A CA 1
ATOM 801 C C . LEU A 1 108 ? -14.511 -3.123 9.598 1.00 93.81 108 LEU A C 1
ATOM 803 O O . LEU A 1 108 ? -14.699 -2.089 10.237 1.00 93.81 108 LEU A O 1
ATOM 807 N N . TYR A 1 109 ? -14.837 -3.230 8.307 1.00 94.69 109 TYR A N 1
ATOM 808 C CA . TYR A 1 109 ? -15.419 -2.110 7.564 1.00 94.69 109 TYR A CA 1
ATOM 809 C C . TYR A 1 109 ? -16.828 -1.757 8.052 1.00 94.69 109 TYR A C 1
ATOM 811 O O . TYR A 1 109 ? -17.097 -0.578 8.282 1.00 94.69 109 TYR A O 1
ATOM 819 N N . ASP A 1 110 ? -17.701 -2.747 8.277 1.00 95.69 110 ASP A N 1
ATOM 820 C CA . ASP A 1 110 ? -19.037 -2.518 8.852 1.00 95.69 110 ASP A CA 1
ATOM 821 C C . ASP A 1 110 ? -18.943 -1.840 10.226 1.00 95.69 110 ASP A C 1
ATOM 823 O O . ASP A 1 110 ? -19.638 -0.864 10.497 1.00 95.69 110 ASP A O 1
ATOM 827 N N . GLY A 1 111 ? -18.013 -2.291 11.071 1.00 96.12 111 GLY A N 1
ATOM 828 C CA . GLY A 1 111 ? -17.739 -1.696 12.374 1.00 96.12 111 GLY A CA 1
ATOM 829 C C . GLY A 1 111 ? -17.286 -0.238 12.279 1.00 96.12 111 GLY A C 1
ATOM 830 O O . GLY A 1 111 ? -17.856 0.625 12.947 1.00 96.12 111 GLY A O 1
ATOM 831 N N . LEU A 1 112 ? -16.298 0.061 11.427 1.00 94.00 112 LEU A N 1
ATOM 832 C CA . LEU A 1 112 ? -15.787 1.422 11.227 1.00 94.00 112 LEU A CA 1
ATOM 833 C C . LEU A 1 112 ? -16.878 2.372 10.718 1.00 94.00 112 LEU A C 1
ATOM 835 O O . LEU A 1 112 ? -17.074 3.450 11.287 1.00 94.00 112 LEU A O 1
ATOM 839 N N . PHE A 1 113 ? -17.610 1.978 9.671 1.00 95.75 113 PHE A N 1
ATOM 840 C CA . PHE A 1 113 ? -18.692 2.798 9.124 1.00 95.75 113 PHE A CA 1
ATOM 841 C C . PHE A 1 113 ? -19.860 2.924 10.098 1.00 95.75 113 PHE A C 1
ATOM 843 O O . PHE A 1 113 ? -20.378 4.025 10.276 1.00 95.75 113 PHE A O 1
ATOM 850 N N . GLY A 1 114 ? -20.225 1.844 10.784 1.00 97.56 114 GLY A N 1
ATOM 851 C CA . GLY A 1 114 ? -21.293 1.849 11.773 1.00 97.56 114 GLY A CA 1
ATOM 852 C C . GLY A 1 114 ? -20.989 2.756 12.964 1.00 97.56 114 GLY A C 1
ATOM 853 O O . GLY A 1 114 ? -21.884 3.465 13.416 1.00 97.56 114 GLY A O 1
ATOM 854 N N . VAL A 1 115 ? -19.736 2.824 13.428 1.00 97.06 115 VAL A N 1
ATOM 855 C CA . VAL A 1 115 ? -19.324 3.788 14.466 1.00 97.06 115 VAL A CA 1
ATOM 856 C C . VAL A 1 115 ? -19.384 5.221 13.945 1.00 97.06 115 VAL A C 1
ATOM 858 O O . VAL A 1 115 ? -19.957 6.083 14.608 1.00 97.06 115 VAL A O 1
ATOM 861 N N . MET A 1 116 ? -18.850 5.488 12.747 1.00 95.75 116 MET A N 1
ATOM 862 C CA . MET A 1 116 ? -18.892 6.831 12.146 1.00 95.75 116 MET A CA 1
ATOM 863 C C . MET A 1 116 ? -20.324 7.331 11.915 1.00 95.75 116 MET A C 1
ATOM 865 O O . MET A 1 116 ? -20.589 8.523 12.046 1.00 95.75 116 MET A O 1
ATOM 869 N N . GLN A 1 117 ? -21.247 6.426 11.592 1.00 96.81 117 GLN A N 1
ATOM 870 C CA . GLN A 1 117 ? -22.661 6.730 11.367 1.00 96.81 117 GLN A CA 1
ATOM 871 C C . GLN A 1 117 ? -23.502 6.689 12.655 1.00 96.81 117 GLN A C 1
ATOM 873 O O . GLN A 1 117 ? -24.697 6.970 12.609 1.00 96.81 117 GLN A O 1
ATOM 878 N N . GLY A 1 118 ? -22.914 6.326 13.801 1.00 96.62 118 GLY A N 1
ATOM 879 C CA . GLY A 1 118 ? -23.621 6.203 15.081 1.00 96.62 118 GLY A CA 1
ATOM 880 C C . GLY A 1 118 ? -24.563 4.996 15.185 1.00 96.62 118 GLY A C 1
ATOM 881 O O . GLY A 1 118 ? -25.371 4.932 16.107 1.00 96.62 118 GLY A O 1
ATOM 882 N N . THR A 1 119 ? -24.468 4.038 14.261 1.00 97.25 119 THR A N 1
ATOM 883 C CA . THR A 1 119 ? -25.225 2.773 14.292 1.00 97.25 119 THR A CA 1
ATOM 884 C C . THR A 1 119 ? -24.658 1.799 15.330 1.00 97.25 119 THR A C 1
ATOM 886 O O . THR A 1 119 ? -25.409 1.023 15.919 1.00 97.25 119 THR A O 1
ATOM 889 N N . TYR A 1 120 ? -23.348 1.867 15.593 1.00 96.81 120 TYR A N 1
ATOM 890 C CA . TYR A 1 120 ? -22.663 1.073 16.613 1.00 96.81 120 TYR A CA 1
ATOM 891 C C . TYR A 1 120 ? -21.864 1.958 17.569 1.00 96.81 120 TYR A C 1
ATOM 893 O O . TYR A 1 120 ? -21.315 2.989 17.181 1.00 96.81 120 TYR A O 1
ATOM 901 N N . THR A 1 121 ? -21.709 1.513 18.814 1.00 97.06 121 THR A N 1
ATOM 902 C CA . THR A 1 121 ? -20.610 1.975 19.670 1.00 97.06 121 THR A CA 1
ATOM 903 C C . THR A 1 121 ? -19.295 1.300 19.257 1.00 97.06 121 THR A C 1
ATOM 905 O O . THR A 1 121 ? -19.324 0.207 18.679 1.00 97.06 121 THR A O 1
ATOM 908 N N . PRO A 1 122 ? -18.121 1.872 19.594 1.00 93.94 122 PRO A N 1
ATOM 909 C CA . PRO A 1 122 ? -16.838 1.201 19.369 1.00 93.94 122 PRO A CA 1
ATOM 910 C C . PRO A 1 122 ? -16.780 -0.217 19.961 1.00 93.94 122 PRO A C 1
ATOM 912 O O . PRO A 1 122 ? -16.238 -1.126 19.340 1.00 93.94 122 PRO A O 1
ATOM 915 N N . GLN A 1 123 ? -17.393 -0.434 21.129 1.00 94.88 123 GLN A N 1
ATOM 916 C CA . GLN A 1 123 ? -17.445 -1.747 21.779 1.00 94.88 123 GLN A CA 1
ATOM 917 C C . GLN A 1 123 ? -18.320 -2.748 21.012 1.00 94.88 123 GLN A C 1
ATOM 919 O O . GLN A 1 123 ? -17.967 -3.923 20.914 1.00 94.88 123 GLN A O 1
ATOM 924 N N . GLN A 1 124 ? -19.447 -2.299 20.450 1.00 96.94 124 GLN A N 1
ATOM 925 C CA . GLN A 1 124 ? -20.303 -3.147 19.615 1.00 96.94 124 GLN A CA 1
ATOM 926 C C . GLN A 1 124 ? -19.598 -3.547 18.317 1.00 96.94 124 GLN A C 1
ATOM 928 O O . GLN A 1 124 ? -19.654 -4.712 17.933 1.00 96.94 124 GLN A O 1
ATOM 933 N N . ALA A 1 125 ? -18.903 -2.606 17.673 1.00 96.62 125 ALA A N 1
ATOM 934 C CA . ALA A 1 125 ? -18.099 -2.889 16.487 1.00 96.62 125 ALA A CA 1
ATOM 935 C C . ALA A 1 125 ? -16.996 -3.921 16.780 1.00 96.62 125 ALA A C 1
ATOM 937 O O . ALA A 1 125 ? -16.852 -4.886 16.033 1.00 96.62 125 ALA A O 1
ATOM 938 N N . LEU A 1 126 ? -16.279 -3.769 17.902 1.00 94.00 126 LEU A N 1
ATOM 939 C CA . LEU A 1 126 ? -15.254 -4.727 18.324 1.00 94.00 126 LEU A CA 1
ATOM 940 C C . LEU A 1 126 ? -15.839 -6.124 18.579 1.00 94.00 126 LEU A C 1
ATOM 942 O O . LEU A 1 126 ? -15.315 -7.107 18.067 1.00 94.00 126 LEU A O 1
ATOM 946 N N . THR A 1 127 ? -16.967 -6.205 19.292 1.00 96.81 127 THR A N 1
ATOM 947 C CA . THR A 1 127 ? -17.638 -7.487 19.583 1.00 96.81 127 THR A CA 1
ATOM 948 C C . THR A 1 127 ? -17.991 -8.239 18.296 1.00 96.81 127 THR A C 1
ATOM 950 O O . THR A 1 127 ? -17.746 -9.436 18.191 1.00 96.81 127 THR A O 1
ATOM 953 N N . LYS A 1 128 ? -18.503 -7.533 17.279 1.00 95.88 128 LYS A N 1
ATOM 954 C CA . LYS A 1 128 ? -18.817 -8.129 15.970 1.00 95.88 128 LYS A CA 1
ATOM 955 C C . LYS A 1 128 ? -17.579 -8.682 15.262 1.00 95.88 128 LYS A C 1
ATOM 957 O O . LYS A 1 128 ? -17.647 -9.753 14.662 1.00 95.88 128 LYS A O 1
ATOM 962 N N . MET A 1 129 ? -16.448 -7.981 15.353 1.00 94.75 129 MET A N 1
ATOM 963 C CA . MET A 1 129 ? -15.186 -8.460 14.783 1.00 94.75 129 MET A CA 1
ATOM 964 C C . MET A 1 129 ? -14.684 -9.723 15.494 1.00 94.75 129 MET A C 1
ATOM 966 O O . MET A 1 129 ? -14.243 -10.656 14.822 1.00 94.75 129 MET A O 1
ATOM 970 N N . ASP A 1 130 ? -14.794 -9.782 16.824 1.00 95.12 130 ASP A N 1
ATOM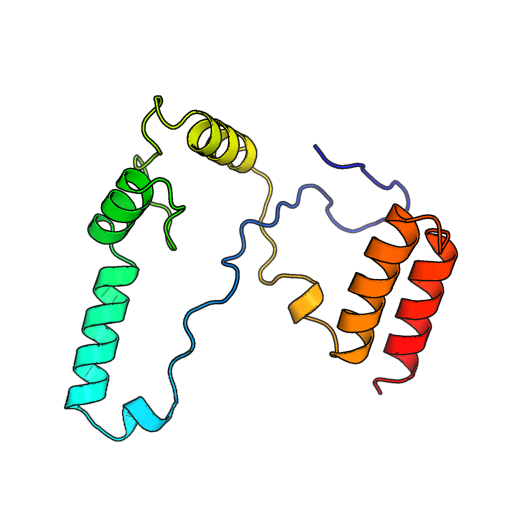 971 C CA . ASP A 1 130 ? -14.426 -10.963 17.616 1.00 95.12 130 ASP A CA 1
ATOM 972 C C . ASP A 1 130 ? -15.309 -12.174 17.271 1.00 95.12 130 ASP A C 1
ATOM 974 O O . ASP A 1 130 ? -14.806 -13.286 17.089 1.00 95.12 130 ASP A O 1
ATOM 978 N N . GLU A 1 131 ? -16.618 -11.962 17.109 1.00 96.19 131 GLU A N 1
ATOM 979 C CA . GLU A 1 131 ? -17.561 -12.988 16.646 1.00 96.19 131 GLU A CA 1
ATOM 980 C C . GLU A 1 131 ? -17.212 -13.482 15.234 1.00 96.19 131 GLU A C 1
ATOM 982 O O . GLU A 1 131 ? -17.178 -14.690 14.984 1.00 96.19 131 GLU A O 1
ATOM 987 N N . ALA A 1 132 ? -16.906 -12.568 14.308 1.00 95.81 132 ALA A N 1
ATOM 988 C CA . ALA A 1 132 ? -16.488 -12.922 12.955 1.00 95.81 132 ALA A CA 1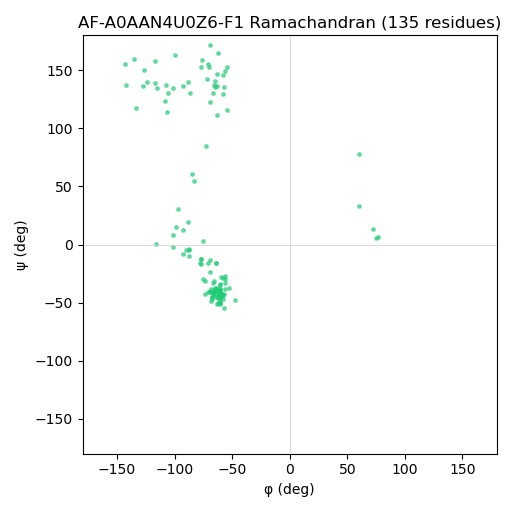
ATOM 989 C C . ALA A 1 132 ? -15.200 -13.760 12.964 1.00 95.81 132 ALA A C 1
ATOM 991 O O . ALA A 1 132 ? -15.101 -14.752 12.238 1.00 95.81 132 ALA A O 1
ATOM 992 N N . LEU A 1 133 ? -14.230 -13.409 13.814 1.00 94.56 133 LEU A N 1
ATOM 993 C CA . LEU A 1 133 ? -12.981 -14.154 13.961 1.00 94.56 133 LEU A CA 1
ATOM 994 C C . LEU A 1 133 ? -13.220 -15.550 14.546 1.00 94.56 133 LEU A C 1
ATOM 996 O O . LEU A 1 133 ? -12.650 -16.526 14.055 1.00 94.56 133 LEU A O 1
ATOM 1000 N N . ALA A 1 134 ? -14.074 -15.665 15.565 1.00 95.06 134 ALA A N 1
ATOM 1001 C CA . ALA A 1 134 ? -14.423 -16.945 16.176 1.00 95.06 134 ALA A CA 1
ATOM 1002 C C . ALA A 1 134 ? -15.082 -17.913 15.178 1.00 95.06 134 ALA A C 1
ATOM 1004 O O . ALA A 1 134 ? -14.813 -19.112 15.234 1.00 95.06 134 ALA A O 1
ATOM 1005 N N . ASN A 1 135 ? -15.881 -17.385 14.246 1.00 92.69 135 ASN A N 1
ATOM 1006 C CA . ASN A 1 135 ? -16.593 -18.149 13.218 1.00 92.69 135 ASN A CA 1
ATOM 1007 C C . ASN A 1 135 ? -15.781 -18.393 11.932 1.00 92.69 135 ASN A C 1
ATOM 1009 O O . ASN A 1 135 ? -16.259 -19.081 11.036 1.00 92.69 135 ASN A O 1
ATOM 1013 N N . SER A 1 136 ? -14.573 -17.831 11.822 1.00 85.94 136 SER A N 1
ATOM 1014 C CA . SER A 1 136 ? -13.690 -17.986 10.652 1.00 85.94 136 SER A CA 1
ATOM 1015 C C . SER A 1 136 ? -12.695 -19.151 10.787 1.00 85.94 136 SER A C 1
ATOM 1017 O O . SER A 1 136 ? -11.724 -19.209 10.031 1.00 85.94 136 SER A O 1
ATOM 1019 N N . LYS A 1 137 ? -12.892 -20.029 11.777 1.00 64.69 137 LYS A N 1
ATOM 1020 C CA . LYS A 1 137 ? -12.045 -21.197 12.056 1.00 64.69 137 LYS A CA 1
ATOM 1021 C C . LYS A 1 137 ? -12.534 -22.453 11.350 1.00 64.69 137 LYS A C 1
ATOM 1023 O O . LYS A 1 137 ? -13.767 -22.640 11.280 1.00 64.69 137 LYS A O 1
#

pLDDT: mean 89.64, std 8.31, range [55.38, 98.0]

Secondary structure (DSSP, 8-state):
-----TT--S---B---S-SS-----GGGGG-HHHHHHHHHHHHHHTSHHHHHHHHHTT---SS--TT----TT-HHHHHHHHHHTS-PBPPSS-GGGSS-HHHHHHHHHHHHHHHTTSS-HHHHHHHHHHHHHTT-

Radius of gyration: 19.83 Å; Cα contacts (8 Å, |Δi|>4): 111; chains: 1; b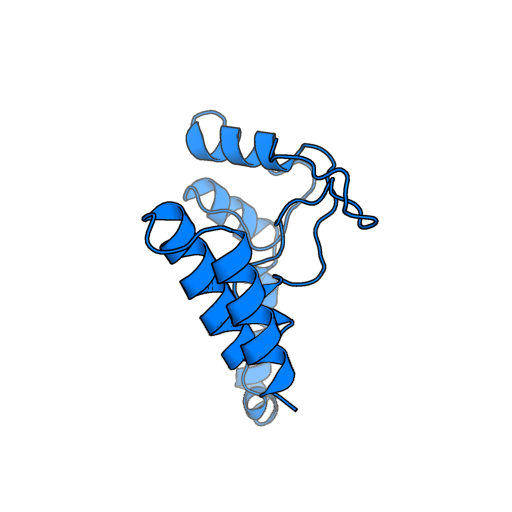ounding box: 41×45×52 Å

Foldseek 3Di:
DDDDDPPDPDDPLEDAPEPDDDDDDDPCCVVDPVSVVVVVVVVCCLADPVVCLVCLVVVHHRPDDDPPDAHDVVSPVRNVVVVVVVPPRHYDNDDPLVVAPVLLSVLQVCLVVCCVVVVDDNVRSVVSSVVSRVVVD

Mean predicted aligned error: 6.15 Å

Sequence (137 aa):
MGPTFKDSKADQKLDMKVPSAPIAVSASVSDNEDIKNATYAFLKFYYSKDAAELSYGNSMFPATSYVGLTPDSKQYSMSAMADALSNGYESPVAAPDLTVPSAVQQSLYDGLFGVMQGTYTPQQALTKMDEALANSK

Nearest PDB structures (foldseek):
  6les-assembly2_Y  TM=4.944E-01  e=3.661E-01  Escherichia coli K-12
  7bg0-assembly2_E  TM=5.246E-01  e=4.955E-01  Escherichia coli K-12

Solvent-accessible surface area (backbone atoms only — not comparable to full-atom values): 8406 Å² total; per-residue (Å²): 134,82,91,84,67,91,89,56,89,66,88,76,67,59,41,92,72,48,79,80,80,73,91,82,76,66,76,70,40,74,80,36,70,68,59,33,51,51,49,54,52,49,51,53,45,57,67,29,69,67,42,26,53,52,23,36,76,70,78,35,88,45,93,53,90,51,93,95,65,73,58,56,80,86,43,52,72,56,35,52,48,53,55,66,69,63,70,78,52,47,53,59,93,62,58,74,62,78,76,46,59,69,61,28,30,51,30,48,53,51,24,54,52,26,36,76,70,68,77,32,52,72,67,55,24,50,52,49,27,53,52,30,52,68,69,70,112